Protein AF-A0A2D8KXW4-F1 (afdb_monomer)

Solvent-accessible surface area (backbone atoms only — not comparable to full-atom values): 8192 Å² total; per-residue (Å²): 115,48,61,43,87,92,35,52,31,31,34,39,36,29,68,35,56,64,88,62,69,60,96,66,91,76,74,90,84,69,57,62,63,19,40,34,38,41,60,82,56,83,71,47,60,80,75,40,46,88,92,36,89,91,38,51,42,62,53,76,45,77,71,52,58,76,36,72,49,74,45,58,10,78,49,38,34,34,76,42,62,39,45,18,96,56,56,33,32,33,40,35,37,34,38,53,82,80,84,54,80,88,76,51,72,82,87,74,76,85,79,78,81,93,75,91,73,95,73,86,78,76,62,84,44,79,46,83,45,77,41,57,92

pLDDT: mean 82.72, std 16.44, range [37.84, 98.06]

Secondary structure (DSSP, 8-state):
-B--TT-SEEEEEEEE--------SS-TT--TT-EEEE-SSTTGGGGPPTT-TTS-SEEEE-PPTT-EEEEETTS-EEEPPP-SSSPEEEEEEEE-----GGGS-GGGTT-------------SEEEEEEE--

Sequence (133 aa):
MHNHPHAWLSGTYYVAVPSEIEPLPGRSDRTPGAISFFDPRPQANMTAIRHHPQVNPEHRVQPAPGTILMWPAFLHHLVHSNLSQTPRISISFNIVLKQSSAHLPAGNRLYQGTSTKSVWRFVERLDLVIDRC

Mean predicted aligned error: 9.43 Å

Foldseek 3Di:
DDFAPQFFKKKKAWQDADPDADPDDDDPPADAQKKKWADPDPPLQVVADPPDPVSDRIDMDRDDHGDMDMDGRRIDMDGGAHRDQDKGKMKMFGWHDDDDPVPDPPVPPPDDDDDDDPDPDGTPDIDIDIGGD

Structure (mmCIF, N/CA/C/O backbone):
data_AF-A0A2D8KXW4-F1
#
_entry.id   AF-A0A2D8KXW4-F1
#
loop_
_atom_site.group_PDB
_atom_site.id
_atom_site.type_symbol
_atom_site.label_atom_id
_atom_site.label_alt_id
_atom_site.label_comp_id
_atom_site.label_asym_id
_atom_site.label_entity_id
_atom_site.label_seq_id
_atom_site.pdbx_PDB_ins_code
_atom_site.Cartn_x
_atom_site.Cartn_y
_atom_site.Cartn_z
_atom_site.occupancy
_atom_site.B_iso_or_equiv
_atom_site.auth_seq_id
_atom_site.auth_comp_id
_atom_site.auth_asym_id
_atom_site.auth_atom_id
_atom_site.pdbx_PDB_model_num
ATOM 1 N N . MET A 1 1 ? 7.160 5.498 5.520 1.00 91.19 1 MET A N 1
ATOM 2 C CA . MET A 1 1 ? 6.341 4.454 6.176 1.00 91.19 1 MET A CA 1
ATOM 3 C C . MET A 1 1 ? 5.370 5.158 7.101 1.00 91.19 1 MET A C 1
ATOM 5 O O . MET A 1 1 ? 5.805 6.061 7.801 1.00 91.19 1 MET A O 1
ATOM 9 N N . HIS A 1 2 ? 4.087 4.812 7.066 1.00 95.94 2 HIS A N 1
ATOM 10 C CA . HIS A 1 2 ? 3.069 5.423 7.926 1.00 95.94 2 HIS A CA 1
ATOM 11 C C . HIS A 1 2 ? 1.881 4.473 8.133 1.00 95.94 2 HIS A C 1
ATOM 13 O O . HIS A 1 2 ? 1.869 3.362 7.603 1.00 95.94 2 HIS A O 1
ATOM 19 N N . ASN A 1 3 ? 0.914 4.892 8.941 1.00 96.56 3 ASN A N 1
ATOM 20 C CA . ASN A 1 3 ? -0.402 4.276 9.102 1.00 96.56 3 ASN A CA 1
ATOM 21 C C . ASN A 1 3 ? -1.482 5.376 9.060 1.00 96.56 3 ASN A C 1
ATOM 23 O O . ASN A 1 3 ? -1.152 6.548 8.869 1.00 96.56 3 ASN A O 1
ATOM 27 N N . HIS A 1 4 ? -2.755 5.006 9.219 1.00 95.44 4 HIS A N 1
ATOM 28 C CA . HIS A 1 4 ? -3.888 5.940 9.155 1.00 95.44 4 HIS A CA 1
ATOM 29 C C . HIS A 1 4 ? -4.644 5.975 10.492 1.00 95.44 4 HIS A C 1
ATOM 31 O O . HIS A 1 4 ? -5.525 5.144 10.726 1.00 95.44 4 HIS A O 1
ATOM 37 N N . PRO A 1 5 ? -4.314 6.910 11.401 1.00 93.19 5 PRO A N 1
ATOM 38 C CA . PRO A 1 5 ? -5.032 7.069 12.662 1.00 93.19 5 PRO A CA 1
ATOM 39 C C . PRO A 1 5 ? -6.527 7.346 12.457 1.00 93.19 5 PRO A C 1
ATOM 41 O O . PRO A 1 5 ? -6.924 7.964 11.472 1.00 93.19 5 PRO A O 1
ATOM 44 N N . HIS A 1 6 ? -7.350 6.920 13.420 1.00 90.25 6 HIS A N 1
ATOM 45 C CA . HIS A 1 6 ? -8.811 7.119 13.448 1.00 90.25 6 HIS A CA 1
ATOM 46 C C . HIS A 1 6 ? -9.615 6.414 12.339 1.00 90.25 6 HIS A C 1
ATOM 48 O O . HIS A 1 6 ? -10.839 6.523 12.320 1.00 90.25 6 HIS A O 1
ATOM 54 N N . ALA A 1 7 ? -8.968 5.639 11.465 1.00 91.56 7 ALA A N 1
ATOM 55 C CA . ALA A 1 7 ? -9.635 4.795 10.481 1.00 91.56 7 ALA A CA 1
ATOM 56 C C . ALA A 1 7 ? -9.751 3.337 10.949 1.00 91.56 7 ALA A C 1
ATOM 58 O O . ALA A 1 7 ? -8.989 2.867 11.794 1.00 91.56 7 ALA A O 1
ATOM 59 N N . TRP A 1 8 ? -10.729 2.615 10.397 1.00 92.38 8 TRP A N 1
ATOM 60 C CA . TRP A 1 8 ? -10.871 1.173 10.599 1.00 92.38 8 TRP A CA 1
ATOM 61 C C . TRP A 1 8 ? -10.138 0.398 9.504 1.00 92.38 8 TRP A C 1
ATOM 63 O O . TRP A 1 8 ? -9.265 -0.422 9.795 1.00 92.38 8 TRP A O 1
ATOM 73 N N . LEU A 1 9 ? -10.439 0.720 8.245 1.00 95.56 9 LEU A N 1
ATOM 74 C CA . LEU A 1 9 ? -9.732 0.212 7.072 1.00 95.56 9 LEU A CA 1
ATOM 75 C C . LEU A 1 9 ? -9.171 1.376 6.263 1.00 95.56 9 LEU A C 1
ATOM 77 O O . LEU A 1 9 ? -9.777 2.446 6.193 1.00 95.56 9 LEU A O 1
ATOM 81 N N . SER A 1 10 ? -8.056 1.121 5.600 1.00 96.56 10 SER A N 1
ATOM 82 C CA . SER A 1 10 ? -7.502 1.984 4.565 1.00 96.56 10 SER A CA 1
ATOM 83 C C . SER A 1 10 ? -7.429 1.205 3.264 1.00 96.56 10 SER A C 1
ATOM 85 O O . SER A 1 10 ? -7.403 -0.030 3.264 1.00 96.56 10 SER A O 1
ATOM 87 N N . GLY A 1 11 ? -7.410 1.917 2.148 1.00 97.06 11 GLY A N 1
ATOM 88 C CA . GLY A 1 11 ? -7.259 1.290 0.852 1.00 97.06 11 GLY A CA 1
ATOM 89 C C . GLY A 1 11 ? -6.756 2.241 -0.213 1.00 97.06 11 GLY A C 1
ATOM 90 O O . GLY A 1 11 ? -6.777 3.462 -0.050 1.00 97.06 11 GLY A O 1
ATOM 91 N N . THR A 1 12 ? -6.320 1.652 -1.320 1.00 97.88 12 THR A N 1
ATOM 92 C CA . THR A 1 12 ? -5.866 2.379 -2.503 1.00 97.88 12 THR A CA 1
ATOM 93 C C . THR A 1 12 ? -6.379 1.682 -3.755 1.00 97.88 12 THR A C 1
ATOM 95 O O . THR A 1 12 ? -6.186 0.478 -3.935 1.00 97.88 12 THR A O 1
ATOM 98 N N . TYR A 1 13 ? -7.024 2.455 -4.625 1.00 97.50 13 TYR A N 1
ATOM 99 C CA . TYR A 1 13 ? -7.362 2.071 -5.988 1.00 97.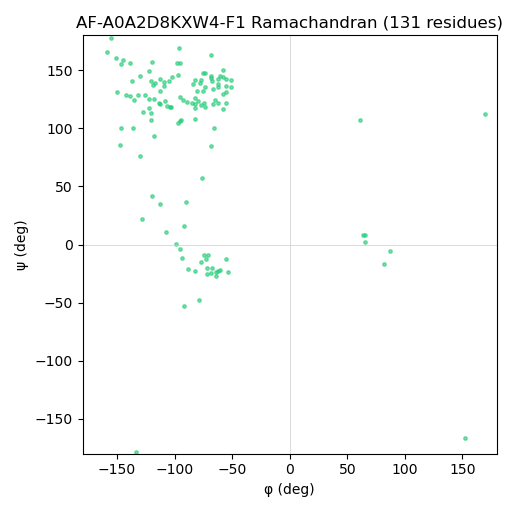50 13 TYR A CA 1
ATOM 100 C C . TYR A 1 13 ? -6.284 2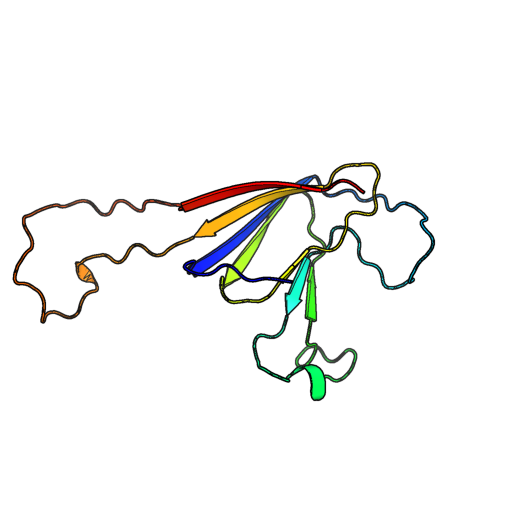.572 -6.950 1.00 97.50 13 TYR A C 1
ATOM 102 O O . TYR A 1 13 ? -5.961 3.761 -6.966 1.00 97.50 13 TYR A O 1
ATOM 110 N N . TYR A 1 14 ? -5.731 1.681 -7.764 1.00 97.38 14 TYR A N 1
ATOM 111 C CA . TYR A 1 14 ? -4.665 2.009 -8.706 1.00 97.38 14 TYR A CA 1
ATOM 112 C C . TYR A 1 14 ? -5.245 2.323 -10.080 1.00 97.38 14 TYR A C 1
ATOM 114 O O . TYR A 1 14 ? -5.689 1.429 -10.793 1.00 97.38 14 TYR A O 1
ATOM 122 N N . VAL A 1 15 ? -5.228 3.600 -10.460 1.00 97.25 15 VAL A N 1
ATOM 123 C CA . VAL A 1 15 ? -5.756 4.069 -11.749 1.00 97.25 15 VAL A CA 1
ATOM 124 C C . VAL A 1 15 ? -4.757 3.780 -12.866 1.00 97.25 15 VAL A C 1
ATOM 126 O O . VAL A 1 15 ? -5.124 3.224 -13.895 1.00 97.25 15 VAL A O 1
ATOM 129 N N . ALA A 1 16 ? -3.489 4.130 -12.648 1.00 95.94 16 ALA A N 1
ATOM 130 C CA . ALA A 1 16 ? -2.409 3.920 -13.603 1.00 95.94 16 ALA A CA 1
ATOM 131 C C . ALA A 1 16 ? -1.124 3.532 -12.865 1.00 95.94 16 ALA A C 1
ATOM 133 O O . ALA A 1 16 ? -0.703 4.221 -11.933 1.00 95.94 16 ALA A O 1
ATOM 134 N N . VAL A 1 17 ? -0.499 2.436 -13.292 1.00 95.25 17 VAL A N 1
ATOM 135 C CA . VAL A 1 17 ? 0.778 1.947 -12.758 1.00 95.25 17 VAL A CA 1
ATOM 136 C C . VAL A 1 17 ? 1.728 1.749 -13.939 1.00 95.25 17 VAL A C 1
ATOM 138 O O . VAL A 1 17 ? 1.441 0.900 -14.783 1.00 95.25 17 VAL A O 1
ATOM 141 N N . PRO A 1 18 ? 2.820 2.526 -14.035 1.00 93.44 18 PRO A N 1
ATOM 142 C CA . PRO A 1 18 ? 3.807 2.354 -15.093 1.00 93.44 18 PRO A CA 1
ATOM 143 C C . PRO A 1 18 ? 4.466 0.973 -15.026 1.00 93.44 18 PRO A C 1
ATOM 145 O O . PRO A 1 18 ? 4.821 0.505 -13.944 1.00 93.44 18 PRO A O 1
ATOM 148 N N . SER A 1 19 ? 4.655 0.338 -16.183 1.00 88.31 19 SER A N 1
ATOM 149 C CA . SER A 1 19 ? 5.467 -0.880 -16.323 1.00 88.31 19 SER A CA 1
ATOM 150 C C . SER A 1 19 ? 6.940 -0.581 -16.596 1.00 88.31 19 SER A C 1
ATOM 152 O O . SER A 1 19 ? 7.795 -1.437 -16.389 1.00 88.31 19 SER A O 1
ATOM 154 N N . GLU A 1 20 ? 7.232 0.620 -17.093 1.00 88.94 20 GLU A N 1
ATOM 155 C CA . GLU A 1 20 ? 8.576 1.042 -17.472 1.00 88.94 20 GLU A CA 1
ATOM 156 C C . GLU A 1 20 ? 9.351 1.554 -16.261 1.00 88.94 20 GLU A C 1
ATOM 158 O O . GLU A 1 20 ? 8.814 2.299 -15.439 1.00 88.94 20 GLU A O 1
ATOM 163 N N . ILE A 1 21 ? 10.621 1.168 -16.176 1.00 86.25 21 ILE A N 1
ATOM 164 C CA . ILE A 1 21 ? 11.545 1.590 -15.127 1.00 86.25 21 ILE A CA 1
ATOM 165 C C . ILE A 1 21 ? 12.735 2.261 -15.806 1.00 86.25 21 ILE A C 1
ATOM 167 O O . ILE A 1 21 ? 13.401 1.655 -16.645 1.00 86.25 21 ILE A O 1
ATOM 171 N N . GLU A 1 22 ? 13.021 3.492 -15.406 1.00 88.31 22 GLU A N 1
ATOM 172 C CA . GLU A 1 22 ? 14.198 4.228 -15.834 1.00 88.31 22 GLU A CA 1
ATOM 173 C C . GLU A 1 22 ? 15.470 3.501 -15.370 1.00 88.31 22 GLU A C 1
ATOM 175 O O . GLU A 1 22 ? 15.563 3.097 -14.200 1.00 88.31 22 GLU A O 1
ATOM 180 N N . PRO A 1 23 ? 16.489 3.362 -16.238 1.00 85.06 23 PRO A N 1
ATOM 181 C CA . PRO A 1 23 ? 17.748 2.695 -15.918 1.00 85.06 23 PRO A CA 1
ATOM 182 C C . PRO A 1 23 ? 18.652 3.595 -15.057 1.00 85.06 23 PRO A C 1
ATOM 184 O O . PRO A 1 23 ? 19.784 3.917 -15.411 1.00 85.06 23 PRO A O 1
ATOM 187 N N . LEU A 1 24 ? 18.145 4.025 -13.902 1.00 84.62 24 LEU A N 1
ATOM 188 C CA . LEU A 1 24 ? 18.854 4.890 -12.968 1.00 84.62 24 LEU A CA 1
ATOM 189 C C . LEU A 1 24 ? 19.887 4.086 -12.166 1.00 84.62 24 LEU A C 1
ATOM 191 O O . LEU A 1 24 ? 19.579 2.972 -11.715 1.00 84.62 24 LEU A O 1
ATOM 195 N N . PRO A 1 25 ? 21.078 4.645 -11.885 1.00 86.75 25 PRO A N 1
ATOM 196 C CA . PRO A 1 25 ? 22.043 4.015 -10.990 1.00 86.75 25 PRO A CA 1
ATOM 197 C C . PRO A 1 25 ? 21.423 3.786 -9.606 1.00 86.75 25 PRO A C 1
ATOM 199 O O . PRO A 1 25 ? 20.600 4.570 -9.133 1.00 86.75 25 PRO A O 1
ATOM 202 N N . GLY A 1 26 ? 21.780 2.680 -8.955 1.00 84.88 26 GLY A N 1
ATOM 203 C CA . GLY A 1 26 ? 21.250 2.342 -7.638 1.00 84.88 26 GLY A CA 1
ATOM 204 C C . GLY A 1 26 ? 21.215 0.845 -7.378 1.00 84.88 26 GLY A C 1
ATOM 205 O O . GLY A 1 26 ? 21.820 0.045 -8.089 1.00 84.88 26 GLY A O 1
ATOM 206 N N . ARG A 1 27 ? 20.497 0.465 -6.324 1.00 86.69 27 ARG A N 1
ATOM 207 C CA . ARG A 1 27 ? 20.397 -0.925 -5.880 1.00 86.69 27 ARG A CA 1
ATOM 208 C C . ARG A 1 27 ? 19.625 -1.796 -6.878 1.00 86.69 27 ARG A C 1
ATOM 210 O O . ARG A 1 27 ? 18.660 -1.342 -7.484 1.00 86.69 27 ARG A O 1
ATOM 217 N N . SER A 1 28 ? 20.008 -3.058 -7.034 1.00 84.88 28 SER A N 1
ATOM 218 C CA . SER A 1 28 ? 19.308 -3.996 -7.926 1.00 84.88 28 SER A CA 1
ATOM 219 C C . SER A 1 28 ? 17.991 -4.533 -7.350 1.00 84.88 28 SER A C 1
ATOM 221 O O . SER A 1 28 ? 17.176 -5.055 -8.098 1.00 84.88 28 SER A O 1
ATOM 223 N N . ASP A 1 29 ? 17.753 -4.381 -6.044 1.00 84.75 29 ASP A N 1
ATOM 224 C CA . ASP A 1 29 ? 16.574 -4.879 -5.316 1.00 84.75 29 ASP A CA 1
ATOM 225 C C . ASP A 1 29 ? 15.414 -3.863 -5.233 1.00 84.75 29 ASP A C 1
ATOM 227 O O . ASP A 1 29 ? 14.493 -4.023 -4.428 1.00 84.75 29 ASP A O 1
ATOM 231 N N . ARG A 1 30 ? 15.444 -2.813 -6.067 1.00 88.69 30 ARG A N 1
ATOM 232 C CA . ARG A 1 30 ? 14.384 -1.799 -6.151 1.00 88.69 30 ARG A CA 1
ATOM 233 C C . ARG A 1 30 ? 13.102 -2.394 -6.731 1.00 88.69 30 ARG A C 1
ATOM 235 O O . ARG A 1 30 ? 13.134 -3.164 -7.684 1.00 88.69 30 ARG A O 1
ATOM 242 N N . THR A 1 31 ? 11.966 -1.946 -6.208 1.00 90.62 31 THR A N 1
ATOM 243 C CA . THR A 1 31 ? 10.628 -2.323 -6.689 1.00 90.62 31 THR A CA 1
ATOM 244 C C . THR A 1 31 ? 9.779 -1.071 -6.904 1.00 90.62 31 THR A C 1
ATOM 246 O O . THR A 1 31 ? 8.955 -0.731 -6.049 1.00 90.62 31 THR A O 1
ATOM 249 N N . PRO A 1 32 ? 10.021 -0.323 -7.994 1.00 92.38 32 PRO A N 1
ATOM 250 C CA . PRO A 1 32 ? 9.332 0.933 -8.254 1.00 92.38 32 PRO A CA 1
ATOM 251 C C . PRO A 1 32 ? 7.833 0.717 -8.409 1.00 92.38 32 PRO A C 1
ATOM 253 O O . PRO A 1 32 ? 7.383 -0.279 -8.972 1.00 92.38 32 PRO A O 1
ATOM 256 N N . GLY A 1 33 ? 7.034 1.645 -7.899 1.00 91.44 33 GLY A N 1
ATOM 257 C CA . GLY A 1 33 ? 5.583 1.522 -8.021 1.00 91.44 33 GLY A CA 1
ATOM 258 C C . GLY A 1 33 ? 4.923 0.598 -6.983 1.00 91.44 33 GLY A C 1
ATOM 259 O O . GLY A 1 33 ? 3.718 0.735 -6.770 1.00 91.44 33 GLY A O 1
ATOM 260 N N . ALA A 1 34 ? 5.682 -0.264 -6.297 1.00 95.75 34 ALA A N 1
ATOM 261 C CA . ALA A 1 34 ? 5.161 -1.204 -5.307 1.00 95.75 34 ALA A CA 1
ATOM 262 C C . ALA A 1 34 ? 4.637 -0.525 -4.029 1.00 95.75 34 ALA A C 1
ATOM 264 O O . ALA A 1 34 ? 4.992 0.610 -3.690 1.00 95.75 34 ALA A O 1
ATOM 265 N N . ILE A 1 35 ? 3.842 -1.276 -3.270 1.00 97.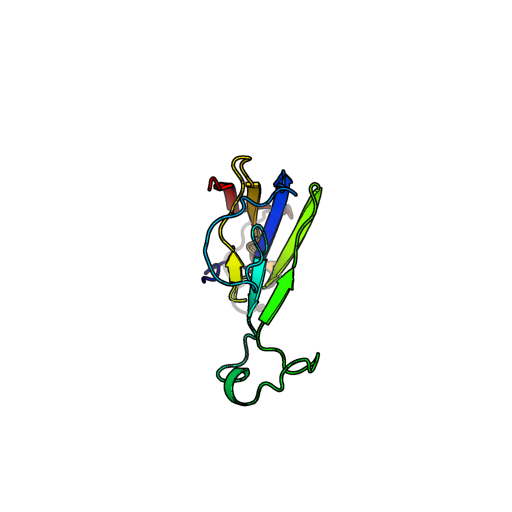50 35 ILE A N 1
ATOM 266 C CA . ILE A 1 35 ? 3.480 -0.976 -1.884 1.00 97.50 35 ILE A CA 1
ATOM 267 C C . ILE A 1 35 ? 3.930 -2.125 -0.983 1.00 97.50 35 ILE A C 1
ATOM 269 O O . ILE A 1 35 ? 3.827 -3.298 -1.342 1.00 97.50 35 ILE A O 1
ATOM 273 N N . SER A 1 36 ? 4.438 -1.776 0.192 1.00 96.56 36 SER A N 1
ATOM 274 C CA . SER A 1 36 ? 4.863 -2.732 1.208 1.00 96.56 36 SER A CA 1
ATOM 275 C C . SER A 1 36 ? 4.043 -2.594 2.471 1.00 96.56 36 SER A C 1
ATOM 277 O O . SER A 1 36 ? 3.811 -1.478 2.932 1.00 96.56 36 SER A O 1
ATOM 279 N N . PHE A 1 37 ? 3.684 -3.733 3.048 1.00 95.88 37 PHE A N 1
ATOM 280 C CA . PHE A 1 37 ? 3.012 -3.881 4.330 1.00 95.88 37 PHE A CA 1
ATOM 281 C C . PHE A 1 37 ? 3.963 -4.543 5.321 1.00 95.88 37 PHE A C 1
ATOM 283 O O . PHE A 1 37 ? 4.595 -5.547 4.992 1.00 95.88 37 PHE A O 1
ATOM 290 N N . PHE A 1 38 ? 4.072 -3.988 6.523 1.00 93.62 38 PHE A N 1
ATOM 291 C CA . PHE A 1 38 ? 5.007 -4.474 7.536 1.00 93.62 38 PHE A CA 1
ATOM 292 C C . PHE A 1 38 ? 4.292 -5.298 8.597 1.00 93.62 38 PHE A C 1
ATOM 294 O O . PHE A 1 38 ? 3.164 -4.980 8.975 1.00 93.62 38 PHE A O 1
ATOM 301 N N . ASP A 1 39 ? 4.966 -6.335 9.091 1.00 92.12 39 ASP A N 1
ATOM 302 C CA . ASP A 1 39 ? 4.469 -7.146 10.199 1.00 92.12 39 ASP A CA 1
ATOM 303 C C . ASP A 1 39 ? 4.149 -6.245 11.410 1.00 92.12 39 ASP A C 1
ATOM 305 O O . ASP A 1 39 ? 5.032 -5.522 11.886 1.00 92.12 39 ASP A O 1
ATOM 309 N N . PRO A 1 40 ? 2.901 -6.242 11.914 1.00 92.12 40 PRO A N 1
ATOM 310 C CA . PRO A 1 40 ? 2.514 -5.381 13.026 1.00 92.12 40 PRO A CA 1
ATOM 311 C C . PRO A 1 40 ? 3.057 -5.866 14.377 1.00 92.12 40 PRO A C 1
ATOM 313 O O . PRO A 1 40 ? 2.924 -5.150 15.370 1.00 92.12 40 PRO A O 1
ATOM 316 N N . ARG A 1 41 ? 3.641 -7.070 14.452 1.00 90.00 41 ARG A N 1
ATOM 317 C CA . ARG A 1 41 ? 4.259 -7.596 15.672 1.00 90.00 41 ARG A CA 1
ATOM 318 C C . ARG A 1 41 ? 5.584 -6.866 15.921 1.00 90.00 41 ARG A C 1
ATOM 320 O O . ARG A 1 41 ? 6.507 -6.986 15.109 1.00 90.00 41 ARG A O 1
ATOM 327 N N . PRO A 1 42 ? 5.728 -6.141 17.044 1.00 84.56 42 PRO A N 1
ATOM 328 C CA . PRO A 1 42 ? 6.977 -5.466 17.363 1.00 84.56 42 PRO A CA 1
ATOM 329 C C . PRO A 1 42 ? 8.152 -6.448 17.360 1.00 84.56 42 PRO A C 1
ATOM 331 O O . PRO A 1 42 ? 8.045 -7.544 17.903 1.00 84.56 42 PRO A O 1
ATOM 334 N N . GLN A 1 43 ? 9.277 -6.040 16.769 1.00 85.75 43 GLN A N 1
ATOM 335 C CA . GLN A 1 43 ? 10.533 -6.804 16.738 1.00 85.75 43 GLN A CA 1
ATOM 336 C C . GLN A 1 43 ? 10.479 -8.150 15.987 1.00 85.75 43 GLN A C 1
ATOM 338 O O . GLN A 1 43 ? 11.467 -8.882 16.000 1.00 85.75 43 GLN A O 1
ATOM 343 N N . ALA A 1 44 ? 9.394 -8.478 15.271 1.00 83.62 44 ALA A N 1
ATOM 344 C CA . ALA A 1 44 ? 9.325 -9.704 14.464 1.00 83.62 44 ALA A CA 1
ATOM 345 C C . ALA A 1 44 ? 10.398 -9.765 13.359 1.00 83.62 44 ALA A C 1
ATOM 347 O O . ALA A 1 44 ? 10.778 -10.842 12.907 1.00 83.62 44 ALA A O 1
ATOM 348 N N . ASN A 1 45 ? 10.940 -8.613 12.959 1.00 83.31 45 ASN A N 1
ATOM 349 C CA . ASN A 1 45 ? 12.058 -8.524 12.028 1.00 83.31 45 ASN A CA 1
ATOM 350 C C . ASN A 1 45 ? 13.386 -9.057 12.597 1.00 83.31 45 ASN A C 1
ATOM 352 O O . ASN A 1 45 ? 14.238 -9.467 11.814 1.00 83.31 45 ASN A O 1
ATOM 356 N N . MET A 1 46 ? 13.573 -9.081 13.921 1.00 85.25 46 MET A N 1
ATOM 357 C CA . MET A 1 46 ? 14.817 -9.557 14.545 1.00 85.25 46 MET A CA 1
ATOM 358 C C . MET A 1 46 ? 14.985 -11.075 14.445 1.00 85.25 46 MET A C 1
ATOM 360 O O . MET A 1 46 ? 16.107 -11.572 14.456 1.00 85.25 46 MET A O 1
ATOM 364 N N . THR A 1 47 ? 13.878 -11.809 14.330 1.00 78.56 47 THR A N 1
ATOM 365 C CA . THR A 1 47 ? 13.851 -13.272 14.184 1.00 78.56 47 THR A CA 1
ATOM 366 C C . THR A 1 47 ? 13.459 -13.711 12.773 1.00 78.56 47 THR A C 1
ATOM 368 O O . THR A 1 47 ? 13.211 -14.893 12.530 1.00 78.56 47 THR A O 1
ATOM 371 N N . ALA A 1 48 ? 13.410 -12.770 11.827 1.00 82.50 48 ALA A N 1
ATOM 372 C CA . ALA A 1 48 ? 13.029 -13.044 10.455 1.00 82.50 48 ALA A CA 1
ATOM 373 C C . ALA A 1 48 ? 14.043 -13.958 9.759 1.00 82.50 48 ALA A C 1
ATOM 375 O O . ALA A 1 48 ? 15.229 -13.647 9.643 1.00 82.50 48 ALA A O 1
ATOM 376 N N . ILE A 1 49 ? 13.549 -15.071 9.225 1.00 82.12 49 ILE A N 1
ATOM 377 C CA . ILE A 1 49 ? 14.321 -15.971 8.373 1.00 82.12 49 ILE A CA 1
ATOM 378 C C . ILE A 1 49 ? 14.099 -15.546 6.924 1.00 82.12 49 ILE A C 1
ATOM 380 O O . ILE A 1 49 ? 12.965 -15.481 6.440 1.00 82.12 49 ILE A O 1
ATOM 384 N N . ARG A 1 50 ? 15.196 -15.262 6.215 1.00 78.62 50 ARG A N 1
ATOM 385 C CA . ARG A 1 50 ? 15.154 -14.857 4.807 1.00 78.62 50 ARG A CA 1
ATOM 386 C C . ARG A 1 50 ? 14.398 -15.910 3.981 1.00 78.62 50 ARG A C 1
ATOM 388 O O . ARG A 1 50 ? 14.693 -17.094 4.077 1.00 78.62 50 ARG A O 1
ATOM 395 N N . HIS A 1 51 ? 13.451 -15.457 3.159 1.00 74.25 51 HIS A N 1
ATOM 396 C CA . HIS A 1 51 ? 12.593 -16.288 2.297 1.00 74.25 51 HIS A CA 1
ATOM 397 C C . HIS A 1 51 ? 11.609 -17.225 3.019 1.00 74.25 51 HIS A C 1
ATOM 399 O O . HIS A 1 51 ? 10.942 -18.014 2.354 1.00 74.25 51 HIS A O 1
ATOM 405 N N . HIS A 1 52 ? 11.450 -17.128 4.342 1.00 80.69 52 HIS A N 1
ATOM 406 C CA . HIS A 1 52 ? 10.430 -17.905 5.037 1.00 80.69 52 HIS A CA 1
ATOM 407 C C . HIS A 1 52 ? 9.069 -17.186 4.985 1.00 80.69 52 HIS A C 1
ATOM 409 O O . HIS A 1 52 ? 8.952 -16.063 5.486 1.00 80.69 52 HIS A O 1
ATOM 415 N N . PRO A 1 53 ? 8.012 -17.811 4.435 1.00 72.25 53 PRO A N 1
ATOM 416 C CA . PRO A 1 53 ? 6.745 -17.131 4.159 1.00 72.25 53 PRO A CA 1
ATOM 417 C C . PRO A 1 53 ? 6.019 -16.637 5.418 1.00 72.25 53 PRO A C 1
ATOM 419 O O . PRO A 1 53 ? 5.289 -15.656 5.351 1.00 72.25 53 PRO A O 1
ATOM 422 N N . GLN A 1 54 ? 6.231 -17.277 6.574 1.00 73.19 54 GLN A N 1
ATOM 423 C CA . GLN A 1 54 ? 5.534 -16.929 7.825 1.00 73.19 54 GLN A CA 1
ATOM 424 C C . GLN A 1 54 ? 6.287 -15.929 8.719 1.00 73.19 54 GLN A C 1
ATOM 426 O O . GLN A 1 54 ? 5.721 -15.444 9.698 1.00 73.19 54 GLN A O 1
ATOM 431 N N . VAL A 1 55 ? 7.565 -15.648 8.435 1.00 75.81 55 VAL A N 1
ATOM 432 C CA . VAL A 1 55 ? 8.395 -14.741 9.260 1.00 75.81 55 VAL A CA 1
ATOM 433 C C . VAL A 1 55 ? 9.074 -13.657 8.427 1.00 75.81 55 VAL A C 1
ATOM 435 O O . VAL A 1 55 ? 10.084 -13.092 8.835 1.00 75.81 55 VAL A O 1
ATOM 438 N N . ASN A 1 56 ? 8.530 -13.365 7.245 1.00 80.88 56 ASN A N 1
ATOM 439 C CA . ASN A 1 56 ? 8.981 -12.234 6.453 1.00 80.88 56 ASN A CA 1
ATOM 440 C C . ASN A 1 56 ? 8.391 -10.939 7.050 1.00 80.88 56 ASN A C 1
ATOM 442 O O . ASN A 1 56 ? 7.166 -10.821 7.106 1.00 80.88 56 ASN A O 1
ATOM 446 N N . PRO A 1 57 ? 9.216 -9.970 7.490 1.00 86.38 57 PRO A N 1
ATOM 447 C CA . PRO A 1 57 ? 8.734 -8.749 8.133 1.00 86.38 57 PRO A CA 1
ATOM 448 C C . PRO A 1 57 ? 8.041 -7.791 7.158 1.00 86.38 57 PRO A C 1
ATOM 450 O O . PRO A 1 57 ? 7.466 -6.792 7.589 1.00 86.38 57 PRO A O 1
ATOM 453 N N . GLU A 1 58 ? 8.111 -8.072 5.857 1.00 90.31 58 GLU A N 1
ATOM 454 C CA . GLU A 1 58 ? 7.563 -7.244 4.797 1.00 90.31 58 GLU A CA 1
ATOM 455 C C . GLU A 1 58 ? 6.808 -8.097 3.770 1.00 90.31 58 GLU A C 1
ATOM 457 O O . GLU A 1 58 ? 7.363 -9.004 3.146 1.00 90.31 58 GLU A O 1
ATOM 462 N N . HIS A 1 59 ? 5.540 -7.764 3.543 1.00 91.75 59 HIS A N 1
ATOM 463 C CA . HIS A 1 59 ? 4.756 -8.270 2.427 1.00 91.75 59 HIS A CA 1
ATOM 464 C C . HIS A 1 59 ? 4.638 -7.186 1.357 1.00 91.75 59 HIS A C 1
ATOM 466 O O . HIS A 1 59 ? 4.085 -6.114 1.603 1.00 91.75 59 HIS A O 1
ATOM 472 N N . ARG A 1 60 ? 5.166 -7.459 0.165 1.00 93.69 60 ARG A N 1
ATOM 473 C CA . ARG A 1 60 ? 5.231 -6.494 -0.933 1.00 93.69 60 ARG A CA 1
ATOM 474 C C . ARG A 1 60 ? 4.273 -6.870 -2.052 1.00 93.69 60 ARG A C 1
ATOM 476 O O . ARG A 1 60 ? 4.222 -8.027 -2.458 1.00 93.69 60 ARG A O 1
ATOM 483 N N . VAL A 1 61 ? 3.571 -5.872 -2.576 1.00 96.19 61 VAL A N 1
ATOM 484 C CA . VAL A 1 61 ? 2.602 -6.020 -3.661 1.00 96.19 61 VAL A CA 1
ATOM 485 C C . VAL A 1 61 ? 2.962 -5.066 -4.795 1.00 96.19 61 VAL A C 1
ATOM 487 O O . VAL A 1 61 ? 3.142 -3.867 -4.570 1.00 96.19 61 VAL A O 1
ATOM 490 N N . GLN A 1 62 ? 3.041 -5.600 -6.016 1.00 96.44 62 GLN A N 1
ATOM 491 C CA . GLN A 1 62 ? 3.071 -4.808 -7.243 1.00 96.44 62 GLN A CA 1
ATOM 492 C C . GLN A 1 62 ? 1.642 -4.745 -7.806 1.00 96.44 62 GLN A C 1
ATOM 494 O O . GLN A 1 62 ? 1.156 -5.748 -8.330 1.00 96.44 62 GLN A O 1
ATOM 499 N N . PRO A 1 63 ? 0.936 -3.615 -7.667 1.00 96.81 63 PRO A N 1
ATOM 500 C CA . PRO A 1 63 ? -0.437 -3.498 -8.138 1.00 96.81 63 PRO A CA 1
ATOM 501 C C . PRO A 1 63 ? -0.491 -3.356 -9.663 1.00 96.81 63 PRO A C 1
ATOM 503 O O . PRO A 1 63 ? 0.379 -2.732 -10.270 1.00 96.81 63 PRO A O 1
ATOM 506 N N . ALA A 1 64 ? -1.554 -3.881 -10.272 1.00 96.69 64 ALA A N 1
ATOM 507 C CA . ALA A 1 64 ? -1.905 -3.606 -11.664 1.00 96.69 64 ALA A CA 1
ATOM 508 C C . ALA A 1 64 ? -2.942 -2.467 -11.745 1.00 96.69 64 ALA A C 1
ATOM 510 O O . ALA A 1 64 ? -3.697 -2.274 -10.782 1.00 96.69 64 ALA A O 1
ATOM 511 N N . PRO A 1 65 ? -3.050 -1.742 -12.875 1.00 97.25 65 PRO A N 1
ATOM 512 C CA . PRO A 1 65 ? -4.168 -0.829 -13.113 1.00 97.25 65 PRO A CA 1
ATOM 513 C C . PRO A 1 65 ? -5.517 -1.527 -12.878 1.00 97.25 65 PRO A C 1
ATOM 515 O O . PRO A 1 65 ? -5.713 -2.669 -13.289 1.00 97.25 65 PRO A O 1
ATOM 518 N N . GLY A 1 66 ? -6.433 -0.858 -12.181 1.00 97.62 66 GLY A N 1
ATOM 519 C CA . GLY A 1 66 ? -7.727 -1.406 -11.771 1.00 97.62 66 GLY A CA 1
ATOM 520 C C . GLY A 1 66 ? -7.717 -2.171 -10.438 1.00 97.62 66 GLY A C 1
ATOM 521 O O . GLY A 1 66 ? -8.779 -2.555 -9.952 1.00 97.62 66 GLY A O 1
ATOM 522 N N . THR A 1 67 ? -6.555 -2.381 -9.811 1.00 98.00 67 THR A N 1
ATOM 523 C CA . THR A 1 67 ? -6.466 -3.088 -8.522 1.00 98.00 67 THR A CA 1
ATOM 524 C C . THR A 1 67 ? -6.976 -2.207 -7.380 1.00 98.00 67 THR A C 1
ATOM 526 O O . THR A 1 67 ? -6.595 -1.041 -7.278 1.00 98.00 67 THR A O 1
ATOM 529 N N . ILE A 1 68 ? -7.782 -2.779 -6.480 1.00 97.88 68 ILE A N 1
ATOM 530 C CA . ILE A 1 68 ? -8.090 -2.200 -5.165 1.00 97.88 68 ILE A CA 1
ATOM 531 C C . ILE A 1 68 ? -7.388 -3.039 -4.104 1.00 97.88 68 ILE A C 1
ATOM 533 O O . ILE A 1 68 ? -7.620 -4.242 -4.003 1.00 97.88 68 ILE A O 1
ATOM 537 N N . LEU A 1 69 ? -6.559 -2.390 -3.292 1.00 98.06 69 LEU A N 1
ATOM 538 C CA . LEU A 1 69 ? -6.005 -2.976 -2.077 1.00 98.06 69 LEU A CA 1
ATOM 539 C C . LEU A 1 69 ? -6.720 -2.386 -0.861 1.00 98.06 69 LEU A C 1
ATOM 541 O O . LEU A 1 69 ? -7.005 -1.190 -0.832 1.00 98.06 69 LEU A O 1
ATOM 545 N N . MET A 1 70 ? -6.991 -3.223 0.141 1.00 97.44 70 MET A N 1
ATOM 546 C CA . MET A 1 70 ? -7.591 -2.826 1.417 1.00 97.44 70 MET A CA 1
ATOM 547 C C . MET A 1 70 ? -6.876 -3.520 2.573 1.00 97.44 70 MET A C 1
ATOM 549 O O . MET A 1 70 ? -6.524 -4.695 2.471 1.00 97.44 70 MET A O 1
ATOM 553 N N . TRP A 1 71 ? -6.676 -2.805 3.676 1.00 97.81 71 TRP A N 1
ATOM 554 C CA . TRP A 1 71 ? -5.979 -3.314 4.855 1.00 97.81 71 TRP A CA 1
ATOM 555 C C . TRP A 1 71 ? -6.479 -2.651 6.148 1.00 97.81 71 TRP A C 1
ATOM 557 O O . TRP A 1 71 ? -7.069 -1.568 6.101 1.00 97.81 71 TRP A O 1
ATOM 567 N N . PRO A 1 72 ? -6.247 -3.271 7.322 1.00 97.38 72 PRO A N 1
ATOM 568 C CA . PRO A 1 72 ? -6.491 -2.627 8.611 1.00 97.38 72 PRO A CA 1
ATOM 569 C C . PRO A 1 72 ? -5.692 -1.329 8.738 1.00 97.38 72 PRO A C 1
ATOM 571 O O . PRO A 1 72 ? -4.481 -1.333 8.535 1.00 97.38 72 PRO A O 1
ATOM 574 N N . ALA A 1 73 ? -6.337 -0.225 9.115 1.00 96.50 73 ALA A N 1
ATOM 575 C CA . ALA A 1 73 ? -5.726 1.109 9.066 1.00 96.50 73 ALA A CA 1
ATOM 576 C C . ALA A 1 73 ? -4.487 1.286 9.969 1.00 96.50 73 ALA A C 1
ATOM 578 O O . ALA A 1 73 ? -3.639 2.144 9.711 1.00 96.50 73 ALA A O 1
ATOM 579 N N . PHE A 1 74 ? -4.355 0.456 11.011 1.00 96.19 74 PHE A N 1
ATOM 580 C CA . PHE A 1 74 ? -3.180 0.442 11.885 1.00 96.19 74 PHE A CA 1
ATOM 581 C C . PHE A 1 74 ? -1.935 -0.157 11.215 1.00 96.19 74 PHE A C 1
ATOM 583 O O . PHE A 1 74 ? -0.826 0.073 11.697 1.00 96.19 74 PHE A O 1
ATOM 590 N N . LEU A 1 75 ? -2.107 -0.940 10.143 1.00 96.88 75 LEU A N 1
ATOM 591 C CA . LEU A 1 75 ? -1.022 -1.655 9.485 1.00 96.88 75 LEU A CA 1
ATOM 592 C C . LEU A 1 75 ? -0.066 -0.655 8.836 1.00 96.88 75 LEU A C 1
ATOM 594 O O . LEU A 1 75 ? -0.446 0.150 7.976 1.00 96.88 75 LEU A O 1
ATOM 598 N N . HIS A 1 76 ? 1.196 -0.710 9.251 1.00 96.56 76 HIS A N 1
ATOM 599 C CA . HIS A 1 76 ? 2.208 0.142 8.662 1.00 96.56 76 HIS A CA 1
ATOM 600 C C . HIS A 1 76 ? 2.453 -0.241 7.208 1.00 96.56 76 HIS A C 1
ATOM 602 O O . HIS A 1 76 ? 2.638 -1.414 6.879 1.00 96.56 76 HIS A O 1
ATOM 608 N N . HIS A 1 77 ? 2.508 0.778 6.354 1.00 97.12 77 HIS A N 1
ATOM 609 C CA . HIS A 1 77 ? 2.785 0.611 4.938 1.00 97.12 77 HIS A CA 1
ATOM 610 C C . HIS A 1 77 ? 3.735 1.687 4.400 1.00 97.12 77 HIS A C 1
ATOM 612 O O . HIS A 1 77 ? 3.898 2.783 4.958 1.00 97.12 77 HIS A O 1
ATOM 618 N N . LEU A 1 78 ? 4.413 1.343 3.311 1.00 96.25 78 LEU A N 1
ATOM 619 C CA . LEU A 1 78 ? 5.338 2.196 2.576 1.00 96.25 78 LEU A CA 1
ATOM 620 C C 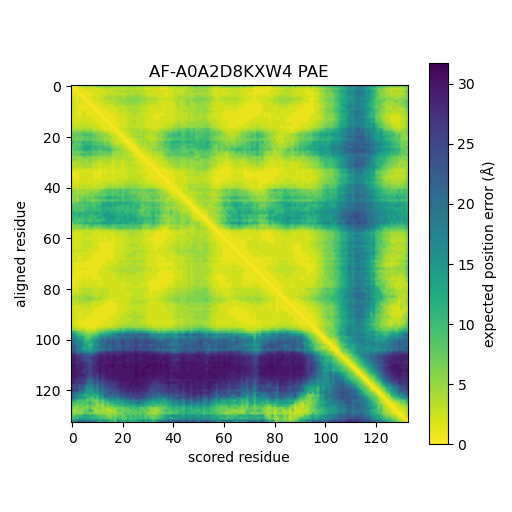. LEU A 1 78 ? 4.998 2.108 1.094 1.00 96.25 78 LEU A C 1
ATOM 622 O O . LEU A 1 78 ? 4.939 1.021 0.525 1.00 96.25 78 LEU A O 1
ATOM 626 N N . VAL A 1 79 ? 4.831 3.267 0.476 1.00 95.88 79 VAL A N 1
ATOM 627 C CA . VAL A 1 79 ? 4.736 3.387 -0.970 1.00 95.88 79 VAL A CA 1
ATOM 628 C C . VAL A 1 79 ? 6.150 3.575 -1.516 1.00 95.88 79 VAL A C 1
ATOM 630 O O . VAL A 1 79 ? 6.855 4.492 -1.093 1.00 95.88 79 VAL A O 1
ATOM 633 N N . HIS A 1 80 ? 6.580 2.693 -2.418 1.00 94.69 80 HIS A N 1
ATOM 634 C CA . HIS A 1 80 ? 7.888 2.803 -3.065 1.00 94.69 80 HIS A CA 1
ATOM 635 C C . HIS A 1 80 ? 7.869 3.927 -4.095 1.00 94.69 80 HIS A C 1
ATOM 637 O O . HIS A 1 80 ? 6.833 4.182 -4.729 1.00 94.69 80 HIS A O 1
ATOM 643 N N . SER A 1 81 ? 9.021 4.577 -4.265 1.00 91.88 81 SER A N 1
ATOM 644 C CA . SER A 1 81 ? 9.207 5.637 -5.253 1.00 91.88 81 SER A CA 1
ATOM 645 C C . SER A 1 81 ? 8.843 5.151 -6.652 1.00 91.88 81 SER A C 1
ATOM 647 O O . SER A 1 81 ? 9.096 3.999 -7.019 1.00 91.88 81 SER A O 1
ATOM 649 N N . ASN A 1 82 ? 8.238 6.038 -7.434 1.00 92.56 82 ASN A N 1
ATOM 650 C CA . ASN A 1 82 ? 8.091 5.821 -8.862 1.00 92.56 82 ASN A CA 1
ATOM 651 C C . ASN A 1 82 ? 9.451 6.079 -9.522 1.00 92.56 82 ASN A C 1
ATOM 653 O O . ASN A 1 82 ? 10.077 7.083 -9.216 1.00 92.56 82 ASN A O 1
ATOM 657 N N . LEU A 1 83 ? 9.917 5.177 -10.386 1.00 92.94 83 LEU A N 1
ATOM 658 C CA . LEU A 1 83 ? 11.153 5.355 -11.160 1.00 92.94 83 LEU A CA 1
ATOM 659 C C . LEU A 1 83 ? 10.832 5.329 -12.655 1.00 92.94 83 LEU A C 1
ATOM 661 O O . LEU A 1 83 ? 11.513 4.663 -13.420 1.00 92.94 83 LEU A O 1
ATOM 665 N N . SER A 1 84 ? 9.742 5.979 -13.052 1.00 92.00 84 SER A N 1
ATOM 666 C CA . SER A 1 84 ? 9.268 6.069 -14.432 1.00 92.00 84 SER A CA 1
ATOM 667 C C . SER A 1 84 ? 8.983 7.526 -14.769 1.00 92.00 84 SER A C 1
ATOM 669 O O . SER A 1 84 ? 8.461 8.256 -13.924 1.00 92.00 84 SER A O 1
ATOM 671 N N . GLN A 1 85 ? 9.231 7.942 -16.014 1.00 91.75 85 GLN A N 1
ATOM 672 C CA . GLN A 1 85 ? 8.762 9.251 -16.498 1.00 91.75 85 GLN A CA 1
ATOM 673 C C . GLN A 1 85 ? 7.230 9.342 -16.534 1.00 91.75 85 GLN A C 1
ATOM 675 O O . GLN A 1 85 ? 6.657 10.433 -16.464 1.00 91.75 85 GLN A O 1
ATOM 680 N N . THR A 1 86 ? 6.553 8.195 -16.613 1.00 93.62 86 THR A N 1
ATOM 681 C CA . THR A 1 86 ? 5.095 8.129 -16.561 1.00 93.62 86 THR A CA 1
ATOM 682 C C . THR A 1 86 ? 4.628 8.203 -15.105 1.00 93.62 86 THR A C 1
ATOM 684 O O . THR A 1 86 ? 5.151 7.479 -14.254 1.00 93.62 86 THR A O 1
ATOM 687 N N . PRO A 1 87 ? 3.640 9.051 -14.769 1.00 94.06 87 PRO A N 1
ATOM 688 C CA . PRO A 1 87 ? 3.139 9.134 -13.405 1.00 94.06 87 PRO A CA 1
ATOM 689 C C . PRO A 1 87 ? 2.407 7.852 -12.988 1.00 94.06 87 PRO A C 1
ATOM 691 O O . PRO A 1 87 ? 1.604 7.303 -13.746 1.00 94.06 87 PRO A O 1
ATOM 694 N N . ARG A 1 88 ? 2.612 7.425 -11.738 1.00 95.75 88 ARG A N 1
ATOM 695 C CA . ARG A 1 88 ? 1.707 6.487 -11.061 1.00 95.75 88 ARG A CA 1
ATOM 696 C C . ARG A 1 88 ? 0.538 7.283 -10.492 1.00 95.75 88 ARG A C 1
ATOM 698 O O . ARG A 1 88 ? 0.746 8.238 -9.747 1.00 95.75 88 ARG A O 1
ATOM 705 N N . ILE A 1 89 ? -0.683 6.884 -10.832 1.00 96.50 89 ILE A N 1
ATOM 706 C CA . ILE A 1 89 ? -1.912 7.554 -10.396 1.00 96.50 89 ILE A CA 1
ATOM 707 C C . ILE A 1 89 ? -2.722 6.577 -9.555 1.00 96.50 89 ILE A C 1
ATOM 709 O O . ILE A 1 89 ? -3.052 5.475 -10.002 1.00 96.50 89 ILE A O 1
ATOM 713 N N . SER A 1 90 ? -3.065 6.984 -8.339 1.00 96.31 90 SER A N 1
ATOM 714 C CA . SER A 1 90 ? -3.874 6.180 -7.430 1.00 96.31 90 SER A CA 1
ATOM 715 C C . SER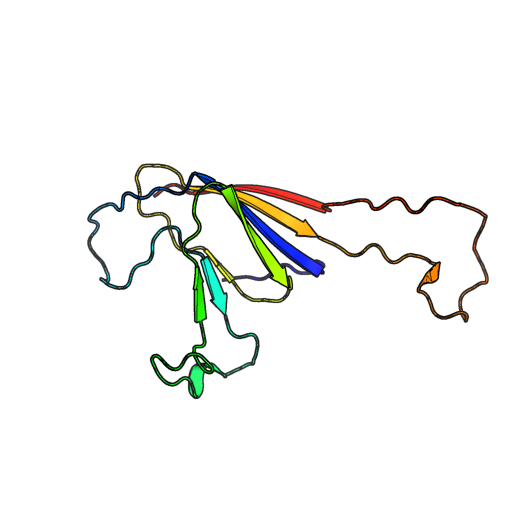 A 1 90 ? -4.807 7.041 -6.587 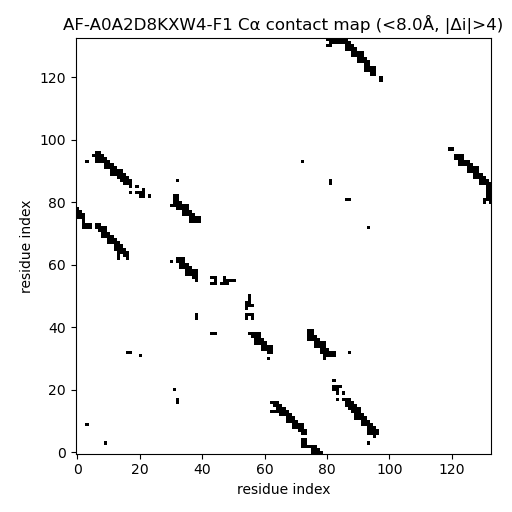1.00 96.31 90 SER A C 1
ATOM 717 O O . SER A 1 90 ? -4.600 8.243 -6.431 1.00 96.31 90 SER A O 1
ATOM 719 N N . ILE A 1 91 ? -5.865 6.425 -6.073 1.00 96.19 91 ILE A N 1
ATOM 720 C CA . ILE A 1 91 ? -6.856 7.065 -5.216 1.00 96.19 91 ILE A CA 1
ATOM 721 C C . ILE A 1 91 ? -6.857 6.325 -3.887 1.00 96.19 91 ILE A C 1
ATOM 723 O O . ILE A 1 91 ? -7.241 5.156 -3.825 1.00 96.19 91 ILE A O 1
ATOM 727 N N . SER A 1 92 ? -6.426 7.004 -2.832 1.00 95.69 92 SER 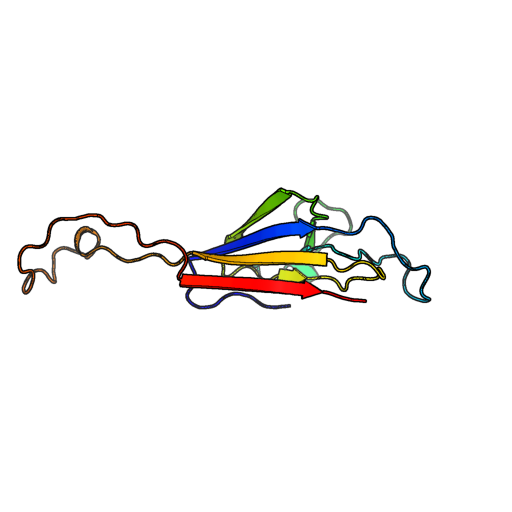A N 1
ATOM 728 C CA . SER A 1 92 ? -6.385 6.456 -1.479 1.00 95.69 92 SER A CA 1
ATOM 729 C C . SER A 1 92 ? -7.611 6.884 -0.687 1.00 95.69 92 SER A C 1
ATOM 731 O O . SER A 1 92 ? -8.140 7.980 -0.877 1.00 95.69 92 SER A O 1
ATOM 733 N N . PHE A 1 93 ? -8.080 6.009 0.195 1.00 95.19 93 PHE A N 1
ATOM 734 C CA . PHE A 1 93 ? -9.266 6.255 1.001 1.00 95.19 93 PHE A CA 1
ATOM 735 C C . PHE A 1 93 ? -9.177 5.621 2.385 1.00 95.19 93 PHE A C 1
ATOM 737 O O . PHE A 1 93 ? -8.509 4.607 2.591 1.00 95.19 93 PHE A O 1
ATOM 744 N N . ASN A 1 94 ? -9.935 6.202 3.314 1.00 95.00 94 ASN A N 1
ATOM 745 C CA . ASN A 1 94 ? -10.139 5.668 4.655 1.00 95.00 94 ASN A CA 1
ATOM 746 C C . ASN A 1 94 ? -11.619 5.351 4.900 1.00 95.00 94 ASN A C 1
ATOM 748 O O . ASN A 1 94 ? -12.512 6.135 4.565 1.00 95.00 94 ASN A O 1
ATOM 752 N N . ILE A 1 95 ? -11.868 4.197 5.518 1.00 91.88 95 ILE A N 1
ATOM 753 C CA . ILE A 1 95 ? -13.183 3.752 5.978 1.00 91.88 95 ILE A CA 1
ATOM 754 C C . ILE A 1 95 ? -13.209 3.877 7.499 1.00 91.88 95 ILE A C 1
ATOM 756 O O . ILE A 1 95 ? -12.436 3.222 8.202 1.00 91.88 95 ILE A O 1
ATOM 760 N N . VAL A 1 96 ? -14.126 4.697 8.004 1.00 88.38 96 VAL A N 1
ATOM 761 C CA . VAL A 1 96 ? -14.349 4.912 9.437 1.00 88.38 96 VAL A CA 1
ATOM 762 C C . VAL A 1 96 ? -15.670 4.270 9.841 1.00 88.38 96 VAL A C 1
ATOM 764 O O . VAL A 1 96 ? -16.656 4.316 9.103 1.00 88.38 96 VAL A O 1
ATOM 767 N N . LEU A 1 97 ? -15.693 3.640 11.016 1.00 82.50 97 LEU A N 1
ATOM 768 C CA . LEU A 1 97 ? -16.912 3.066 11.570 1.00 82.50 97 LEU A CA 1
ATOM 769 C C . LEU A 1 97 ? -17.728 4.150 12.268 1.00 82.50 97 LEU A C 1
ATOM 771 O O . LEU A 1 97 ? -17.317 4.695 13.291 1.00 82.50 97 LEU A O 1
ATOM 775 N N . LYS A 1 98 ? -18.937 4.404 11.769 1.00 76.19 98 LYS A N 1
ATOM 776 C CA . LYS A 1 98 ? -19.913 5.211 12.496 1.00 76.19 98 LYS A CA 1
ATOM 777 C C . LYS A 1 98 ? -20.627 4.330 13.516 1.00 76.19 98 LYS A C 1
ATOM 779 O O . LYS A 1 98 ? -21.441 3.485 13.144 1.00 76.19 98 LYS A O 1
ATOM 784 N N . GLN A 1 99 ? -20.335 4.521 14.801 1.00 66.75 99 GLN A N 1
ATOM 785 C CA . GLN A 1 99 ? -21.047 3.806 15.858 1.00 66.75 99 GLN A CA 1
ATOM 786 C C . GLN A 1 99 ? -22.532 4.186 15.837 1.00 66.75 99 GLN A C 1
ATOM 788 O O . GLN A 1 99 ? -22.900 5.356 15.945 1.00 66.75 99 GLN A O 1
ATOM 793 N N . SER A 1 100 ? -23.392 3.181 15.678 1.00 69.62 100 SER A N 1
ATOM 794 C CA . SER A 1 100 ? -24.831 3.339 15.875 1.00 69.62 100 SER A CA 1
ATOM 795 C C . SER A 1 100 ? -25.149 3.235 17.361 1.00 69.62 100 SER A C 1
ATOM 797 O O . SER A 1 100 ? -24.602 2.380 18.061 1.00 69.62 100 SER A O 1
ATOM 799 N N . SER A 1 101 ? -26.094 4.053 17.822 1.00 67.94 101 SER A N 1
ATOM 800 C CA . SER A 1 101 ? -26.635 3.995 19.178 1.00 67.94 101 SER A CA 1
ATOM 801 C C . SER A 1 101 ? -27.152 2.613 19.582 1.00 67.94 101 SER A C 1
ATOM 803 O O . SER A 1 101 ? -27.185 2.305 20.770 1.00 67.94 101 SER A O 1
ATOM 805 N N . ALA A 1 102 ? -27.523 1.773 18.613 1.00 67.88 102 ALA A N 1
ATOM 806 C CA . ALA A 1 102 ? -27.963 0.403 18.850 1.00 67.88 102 ALA A CA 1
ATOM 807 C C . ALA A 1 102 ? -26.850 -0.528 19.374 1.00 67.88 102 ALA A C 1
ATOM 809 O O . ALA A 1 102 ? -27.160 -1.562 19.954 1.00 67.88 102 ALA A O 1
ATOM 810 N N . HIS A 1 103 ? -25.573 -0.174 19.179 1.00 64.62 103 HIS A N 1
ATOM 811 C CA . HIS A 1 103 ? -24.414 -0.980 19.593 1.00 64.62 103 HIS A CA 1
ATOM 812 C C . HIS A 1 103 ? -23.804 -0.508 20.921 1.00 64.62 103 HIS A C 1
ATOM 814 O O . HIS A 1 103 ? -22.816 -1.077 21.383 1.00 64.62 103 HIS A O 1
ATOM 820 N N . LEU A 1 104 ? -24.368 0.537 21.535 1.00 65.62 104 LEU A N 1
ATOM 821 C CA . LEU A 1 104 ? -23.966 0.968 22.868 1.00 65.62 104 LEU A CA 1
ATOM 822 C C . LEU A 1 104 ? -24.590 0.028 23.913 1.00 65.62 104 LEU A C 1
ATOM 824 O O . LEU A 1 104 ? -25.766 -0.326 23.783 1.00 65.62 104 LEU A O 1
ATOM 828 N N . PRO A 1 105 ? -23.847 -0.361 24.966 1.00 66.69 105 PRO A N 1
ATOM 829 C CA . PRO A 1 105 ? -24.413 -1.104 26.083 1.00 66.69 105 PRO A CA 1
ATOM 830 C C . PRO A 1 105 ? -25.662 -0.399 26.619 1.00 66.69 105 PRO A C 1
ATOM 832 O O . PRO A 1 105 ? -25.709 0.828 26.719 1.00 66.69 105 PRO A O 1
ATOM 835 N N . ALA A 1 106 ? -26.672 -1.183 26.995 1.00 66.00 106 ALA A N 1
ATOM 836 C CA . ALA A 1 106 ? -28.007 -0.712 27.370 1.00 66.00 106 ALA A CA 1
ATOM 837 C C . ALA A 1 106 ? -28.059 0.347 28.496 1.00 66.00 106 ALA A C 1
ATOM 839 O O . ALA A 1 106 ? -29.116 0.945 28.688 1.00 66.00 106 ALA A O 1
ATOM 840 N N . GLY A 1 107 ? -26.958 0.576 29.222 1.00 57.03 107 GLY A N 1
ATOM 841 C CA . GLY A 1 107 ? -26.870 1.439 30.403 1.00 57.03 107 GLY A CA 1
ATOM 842 C C . GLY A 1 107 ? -26.938 2.951 30.158 1.00 57.03 107 GLY A C 1
ATOM 843 O O . GLY A 1 107 ? -27.166 3.683 31.110 1.00 57.03 107 GLY A O 1
ATOM 844 N N . ASN A 1 108 ? -26.822 3.434 28.913 1.00 51.88 108 ASN A N 1
ATOM 845 C CA . ASN A 1 108 ? -26.846 4.876 28.597 1.00 51.88 108 ASN A CA 1
ATOM 846 C C . ASN A 1 108 ? -28.087 5.301 27.787 1.00 51.88 108 ASN A C 1
ATOM 848 O O . ASN A 1 108 ? -28.023 6.169 26.916 1.00 51.88 108 ASN A O 1
ATOM 852 N N . ARG A 1 109 ? -29.243 4.681 28.046 1.00 52.53 109 ARG A N 1
ATOM 853 C CA . ARG A 1 109 ? -30.488 4.896 27.287 1.00 52.53 109 ARG A CA 1
ATOM 854 C C . ARG A 1 109 ? -31.385 6.023 27.832 1.00 52.53 109 ARG A C 1
ATOM 856 O O . ARG A 1 109 ? -32.601 5.898 27.787 1.00 52.53 109 ARG A O 1
ATOM 863 N N . LEU A 1 110 ? -30.816 7.122 28.338 1.00 49.28 110 LEU A N 1
ATOM 864 C CA . LEU A 1 110 ? -31.613 8.242 28.880 1.00 49.28 110 LEU A CA 1
ATOM 865 C C . LEU A 1 110 ? -31.881 9.399 27.905 1.00 49.28 110 LEU A C 1
ATOM 867 O O . LEU A 1 110 ? -32.661 10.281 28.235 1.00 49.28 110 LEU A O 1
ATOM 871 N N . TYR A 1 111 ? -31.333 9.389 26.687 1.00 49.75 111 TYR A N 1
ATOM 872 C CA . TYR A 1 111 ? -31.635 10.425 25.691 1.00 49.75 111 TYR A CA 1
ATOM 873 C C . TYR A 1 111 ? -31.606 9.869 24.270 1.00 49.75 111 TYR A C 1
ATOM 875 O O . TYR A 1 111 ? -30.586 9.976 23.596 1.00 49.75 111 TYR A O 1
ATOM 883 N N . GLN A 1 112 ? -32.708 9.293 23.780 1.00 49.69 112 GLN A N 1
ATOM 884 C CA . GLN A 1 112 ? -32.900 9.127 22.333 1.00 49.69 112 GLN A CA 1
ATOM 885 C C . GLN A 1 112 ? -34.323 9.492 21.932 1.00 49.69 112 GLN A C 1
ATOM 887 O O . GLN A 1 112 ? -35.255 8.704 22.068 1.00 49.69 112 GLN A O 1
ATOM 892 N N . GLY A 1 113 ? -34.453 10.712 21.404 1.00 45.53 113 GLY A N 1
ATOM 893 C CA . GLY A 1 113 ? -35.534 11.064 20.499 1.00 45.53 113 GLY A CA 1
ATOM 894 C C . GLY A 1 113 ? -35.471 10.187 19.247 1.00 45.53 113 GLY A C 1
ATOM 895 O O . GLY A 1 113 ? -34.401 9.791 18.781 1.00 45.53 113 GLY A O 1
ATOM 896 N N . THR A 1 114 ? -36.646 9.857 18.733 1.00 48.59 114 THR A N 1
ATOM 897 C CA . THR A 1 114 ? -36.872 8.988 17.581 1.00 48.59 114 THR A CA 1
ATOM 898 C C . THR A 1 114 ? -36.162 9.504 16.328 1.00 48.59 114 THR A C 1
ATOM 900 O O . THR A 1 114 ? -36.521 10.556 15.804 1.00 48.59 114 THR A O 1
ATOM 903 N N . SER A 1 115 ? -35.207 8.745 15.791 1.00 44.78 115 SER A N 1
ATOM 904 C CA . SER A 1 115 ? -34.794 8.901 14.394 1.00 44.78 115 SER A CA 1
ATOM 905 C C . SER A 1 115 ? -34.395 7.556 13.804 1.00 44.78 115 SER A C 1
ATOM 907 O O . SER A 1 115 ? -33.311 7.020 14.035 1.00 44.78 115 SER A O 1
ATOM 909 N N . THR A 1 116 ? -35.330 6.986 13.054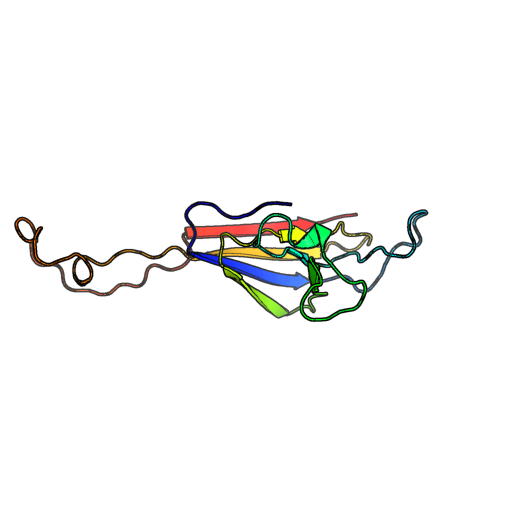 1.00 55.66 116 THR A N 1
ATOM 910 C CA . THR A 1 116 ? -35.113 5.878 12.134 1.00 55.66 116 THR A CA 1
ATOM 911 C C . THR A 1 116 ? -34.388 6.397 10.893 1.00 55.66 116 THR A C 1
ATOM 913 O O . THR A 1 116 ? -34.889 7.289 10.213 1.00 55.66 116 THR A O 1
ATOM 916 N N . LYS A 1 117 ? -33.214 5.822 10.597 1.00 40.16 117 LYS A N 1
ATOM 917 C CA . LYS A 1 117 ? -32.696 5.474 9.255 1.00 40.16 117 LYS A CA 1
ATOM 918 C C . LYS A 1 117 ? -31.220 5.082 9.369 1.00 40.16 117 LYS A C 1
ATOM 920 O O . LYS A 1 117 ? -30.353 5.913 9.633 1.00 40.16 117 LYS A O 1
ATOM 925 N N . SER A 1 118 ? -30.938 3.806 9.129 1.00 40.56 118 SER A N 1
ATOM 926 C CA . SER A 1 118 ? -29.590 3.264 8.958 1.00 40.56 118 SER A CA 1
ATOM 927 C C . SER A 1 118 ? -29.002 3.791 7.646 1.00 40.56 118 SER A C 1
ATOM 929 O O . SER A 1 118 ? -29.123 3.163 6.600 1.00 40.56 118 SER A O 1
ATOM 931 N N . VAL A 1 119 ? -28.420 4.989 7.679 1.00 41.28 119 VAL A N 1
ATOM 932 C CA . VAL A 1 119 ? -27.659 5.541 6.554 1.00 41.28 119 VAL A CA 1
ATOM 933 C C . VAL A 1 119 ? -26.187 5.228 6.793 1.00 41.28 119 VAL A C 1
ATOM 935 O O . VAL A 1 119 ? -25.548 5.846 7.647 1.00 41.28 119 VAL A O 1
ATOM 938 N N . TRP A 1 120 ? -25.649 4.273 6.037 1.00 37.84 120 TRP A N 1
ATOM 939 C CA . TRP A 1 120 ? -24.208 4.080 5.903 1.00 37.84 120 TRP A CA 1
ATOM 940 C C . TRP A 1 120 ? -23.637 5.317 5.198 1.00 37.84 120 TRP A C 1
ATOM 942 O O . TRP A 1 120 ? -23.789 5.473 3.990 1.00 37.84 120 TRP A O 1
ATOM 952 N N . ARG A 1 121 ? -23.041 6.250 5.946 1.00 42.91 121 ARG A N 1
ATOM 953 C CA . ARG A 1 121 ? -22.200 7.295 5.345 1.00 42.91 121 ARG A CA 1
ATOM 954 C C . ARG A 1 121 ? -20.816 6.685 5.132 1.00 42.91 121 ARG A C 1
ATOM 956 O O . ARG A 1 121 ? -20.233 6.189 6.089 1.00 42.91 121 ARG A O 1
ATOM 963 N N . PHE A 1 122 ? -20.355 6.661 3.885 1.00 55.78 122 PHE A N 1
ATOM 964 C CA . PHE A 1 122 ? -19.154 5.950 3.446 1.00 55.78 122 PHE A CA 1
ATOM 965 C C . PHE A 1 122 ? -18.064 6.937 3.011 1.00 55.78 122 PHE A C 1
ATOM 967 O O . PHE A 1 122 ? -18.384 7.936 2.375 1.00 55.78 122 PHE A O 1
ATOM 974 N N . VAL A 1 123 ? -16.809 6.592 3.331 1.00 57.88 123 VAL A N 1
ATOM 975 C CA . VAL A 1 123 ? -15.553 7.314 3.039 1.00 57.88 123 VAL A CA 1
ATOM 976 C C . VAL A 1 123 ? -15.481 8.714 3.659 1.00 57.88 123 VAL A C 1
ATOM 978 O O . VAL A 1 123 ? -16.109 9.655 3.189 1.00 57.88 123 VAL A O 1
ATOM 981 N N . GLU A 1 124 ? -14.670 8.876 4.708 1.00 58.50 124 GLU A N 1
ATOM 982 C CA . GLU A 1 124 ? -14.438 10.206 5.303 1.00 58.50 124 GLU A CA 1
ATOM 983 C C . GLU A 1 124 ? -13.384 11.020 4.546 1.00 58.50 124 GLU A C 1
ATOM 985 O O . GLU A 1 124 ? -13.376 12.247 4.630 1.00 58.50 124 GLU A O 1
ATOM 990 N N . ARG A 1 125 ? -12.498 10.355 3.794 1.00 62.00 125 ARG A N 1
ATOM 991 C CA . ARG A 1 125 ? -11.412 11.015 3.072 1.00 62.00 125 ARG A CA 1
ATOM 992 C C . ARG A 1 125 ? -11.038 10.251 1.810 1.00 62.00 125 ARG A C 1
ATOM 994 O O . ARG A 1 125 ? -10.834 9.038 1.868 1.00 62.00 125 ARG A O 1
ATOM 1001 N N . LEU A 1 126 ? -10.948 10.985 0.705 1.00 69.94 126 LEU A N 1
ATOM 1002 C CA . LEU A 1 126 ? -10.460 10.525 -0.588 1.00 69.94 126 LEU A CA 1
ATOM 1003 C C . LEU A 1 126 ? -9.282 11.419 -0.980 1.00 69.94 126 LEU A C 1
ATOM 1005 O O . LEU A 1 126 ? -9.464 12.624 -1.142 1.00 69.94 126 LEU A O 1
ATOM 1009 N N . ASP A 1 127 ? -8.096 10.843 -1.125 1.00 75.19 127 ASP A N 1
ATOM 1010 C CA . ASP A 1 127 ? -6.897 11.564 -1.546 1.00 75.19 127 ASP A CA 1
ATOM 1011 C C . ASP A 1 127 ? -6.467 11.046 -2.927 1.00 75.19 127 ASP A C 1
ATOM 1013 O O . ASP A 1 127 ? -6.215 9.851 -3.112 1.00 75.19 127 ASP A O 1
ATOM 1017 N N . LEU A 1 128 ? -6.385 11.944 -3.913 1.00 75.94 128 LEU A N 1
ATOM 1018 C CA . LEU A 1 128 ? -5.764 11.645 -5.203 1.00 75.94 128 LEU A CA 1
ATOM 1019 C C . LEU A 1 128 ? -4.245 11.741 -5.047 1.00 75.94 128 LEU A C 1
ATOM 1021 O O . LEU A 1 128 ? -3.722 12.788 -4.667 1.00 75.94 128 LEU A O 1
ATOM 1025 N N . VAL A 1 129 ? -3.544 10.663 -5.381 1.00 79.56 129 VAL A N 1
ATOM 1026 C CA . VAL A 1 129 ? -2.086 10.581 -5.319 1.00 79.56 129 VAL A CA 1
ATOM 1027 C C . VAL A 1 129 ? -1.538 10.463 -6.737 1.00 79.56 129 VAL A C 1
ATOM 1029 O O . VAL A 1 129 ? -1.882 9.535 -7.474 1.00 79.56 129 VAL A O 1
ATOM 1032 N N . ILE A 1 130 ? -0.688 11.419 -7.114 1.00 83.00 130 ILE A N 1
ATOM 1033 C CA . ILE A 1 130 ? 0.026 11.447 -8.393 1.00 83.00 130 ILE A CA 1
ATOM 1034 C C . ILE A 1 130 ? 1.519 11.458 -8.083 1.00 83.00 130 ILE A C 1
ATOM 1036 O O . ILE A 1 130 ? 2.054 12.481 -7.658 1.00 83.00 130 ILE A O 1
ATOM 1040 N N . AS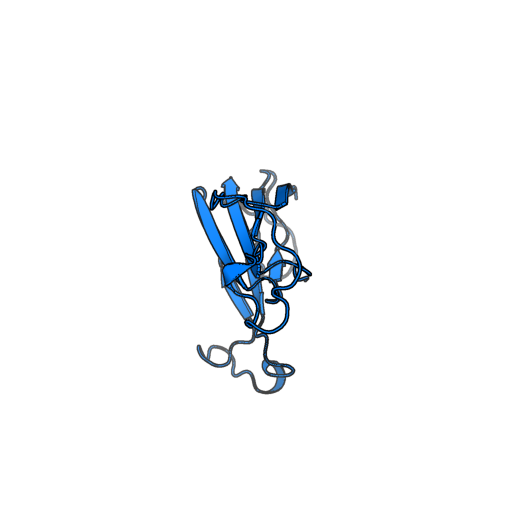P A 1 131 ? 2.190 10.338 -8.330 1.00 77.19 131 ASP A N 1
ATOM 1041 C CA . ASP A 1 131 ? 3.624 10.196 -8.086 1.00 77.19 131 ASP A CA 1
ATOM 1042 C C . ASP A 1 131 ? 4.397 10.283 -9.402 1.00 77.19 131 ASP A C 1
ATOM 1044 O O . ASP A 1 131 ? 4.234 9.444 -10.296 1.00 77.19 131 ASP A O 1
ATOM 1048 N N . ARG A 1 132 ? 5.267 11.288 -9.518 1.00 68.88 132 ARG A N 1
ATOM 1049 C CA . ARG A 1 132 ? 6.267 11.389 -10.593 1.00 68.88 132 ARG A CA 1
ATOM 1050 C C . ARG A 1 132 ? 7.618 10.838 -10.117 1.00 68.88 132 ARG A C 1
ATOM 1052 O O . ARG A 1 132 ? 7.753 10.525 -8.934 1.00 68.88 132 ARG A O 1
ATOM 1059 N N . CYS A 1 133 ? 8.544 10.657 -11.061 1.00 59.88 133 CYS A N 1
ATOM 1060 C CA . CYS A 1 133 ? 9.910 10.198 -10.800 1.00 59.88 133 CYS A CA 1
ATOM 1061 C C . CYS A 1 133 ? 10.670 11.107 -9.826 1.00 59.88 133 CYS A C 1
ATOM 1063 O O . CYS A 1 133 ? 10.406 12.332 -9.845 1.00 59.88 133 CYS A O 1
#

Nearest PDB structures (foldseek):
  4irz-assembly1_A  TM=2.756E-01  e=1.446E+00  Oryctolagus cuniculus
  3v4v-assembly1_A  TM=2.581E-01  e=1.807E+00  Homo sapiens
  3v4p-assembly2_C  TM=2.365E-01  e=4.165E+00  Homo sapiens
  8cls-assembly1_A  TM=2.321E-01  e=4.656E+00  Drosophila melanogaster
  6e18-assembly1_A  TM=1.876E-01  e=5.204E+00  Chlamydomonas reinhardtii

Radius of gyration: 19.91 Å; Cα contacts (8 Å, |Δi|>4): 240; chains: 1; bounding box: 59×30×48 Å